Protein AF-B8CIL1-F1 (afdb_monomer_lite)

Radius of gyration: 18.98 Å; chains: 1; bounding box: 47×26×43 Å

Organism: Shewanella piezotolerans (strain WP3 / JCM 13877) (NCBI:txid225849)

Sequence (77 aa):
MTPIKHELSLRIIDEVKNNRRLLSDVARQYGLPTKAVYQLVSRSEQPESRFKILKLEIEQLRNRISKLSNEVCRICR

Foldseek 3Di:
DPDDDPVNLVVLLCCCPVVVDDLVVSCVVVVHDSVVSVVSNVVVVCVPVVVVVVVVVVVVVVVVVVVVVVVVVVVVD

Structure (mmCIF, N/CA/C/O backbone):
data_AF-B8CIL1-F1
#
_entry.id   AF-B8CIL1-F1
#
loop_
_atom_site.group_PDB
_atom_site.id
_atom_site.type_symbol
_atom_site.label_atom_id
_atom_site.label_alt_id
_atom_site.label_comp_id
_atom_site.label_asym_id
_atom_site.label_entity_id
_atom_site.label_seq_id
_atom_site.pdbx_PDB_ins_code
_atom_site.Cartn_x
_atom_site.Cartn_y
_atom_site.Cartn_z
_atom_site.occupancy
_atom_site.B_iso_or_equiv
_atom_site.auth_seq_id
_atom_site.auth_comp_id
_atom_site.auth_asym_id
_atom_site.auth_atom_id
_atom_site.pdbx_PDB_model_num
ATOM 1 N N . MET A 1 1 ? -5.430 -15.927 2.274 1.00 44.44 1 MET A N 1
ATOM 2 C CA . MET A 1 1 ? -5.756 -14.482 2.294 1.00 44.44 1 MET A CA 1
ATOM 3 C C . MET A 1 1 ? -5.794 -14.011 0.854 1.00 44.44 1 MET A C 1
ATOM 5 O O . MET A 1 1 ? -4.782 -14.126 0.178 1.00 44.44 1 MET A O 1
ATOM 9 N N . THR A 1 2 ? -6.953 -13.583 0.358 1.00 51.03 2 THR A N 1
ATOM 10 C CA . THR A 1 2 ? -7.082 -13.017 -0.990 1.00 51.03 2 THR A CA 1
ATOM 11 C C . THR A 1 2 ? -6.330 -11.684 -1.053 1.00 51.03 2 THR A C 1
ATOM 13 O O . THR A 1 2 ? -6.493 -10.858 -0.151 1.00 51.03 2 THR A O 1
ATOM 16 N N . PRO A 1 3 ? -5.472 -11.460 -2.062 1.00 60.78 3 PRO A N 1
ATOM 17 C CA . PRO A 1 3 ? -4.745 -10.207 -2.187 1.00 60.78 3 PRO A CA 1
ATOM 18 C C . PRO A 1 3 ? -5.729 -9.080 -2.515 1.00 60.78 3 PRO A C 1
ATOM 20 O O . PRO A 1 3 ? -6.366 -9.069 -3.568 1.00 60.78 3 PRO A O 1
ATOM 23 N N . ILE A 1 4 ? -5.871 -8.131 -1.589 1.00 68.38 4 ILE A N 1
ATOM 24 C CA . ILE A 1 4 ? -6.639 -6.908 -1.815 1.00 68.38 4 ILE A CA 1
ATOM 25 C C . ILE A 1 4 ? -5.873 -6.078 -2.849 1.00 68.38 4 ILE A C 1
ATOM 27 O O . ILE A 1 4 ? -4.700 -5.763 -2.647 1.00 68.38 4 ILE A O 1
ATOM 31 N N . LYS A 1 5 ? -6.525 -5.728 -3.963 1.00 81.75 5 LYS A N 1
ATOM 32 C CA . LYS A 1 5 ? -5.931 -4.872 -5.002 1.00 81.75 5 LYS A CA 1
ATOM 33 C C . LYS A 1 5 ? -5.421 -3.561 -4.386 1.00 81.75 5 LYS A C 1
ATOM 35 O O . LYS A 1 5 ? -6.052 -2.999 -3.487 1.00 81.75 5 LYS A O 1
ATOM 40 N N . HIS A 1 6 ? -4.288 -3.062 -4.881 1.00 76.00 6 HIS A N 1
ATOM 41 C CA . HIS A 1 6 ? -3.632 -1.872 -4.327 1.00 76.00 6 HIS A CA 1
ATOM 42 C C . HIS A 1 6 ? -4.553 -0.639 -4.327 1.00 76.00 6 HIS A C 1
ATOM 44 O O . HIS A 1 6 ? -4.664 0.044 -3.313 1.00 76.00 6 HIS A O 1
ATOM 50 N N . GLU A 1 7 ? -5.298 -0.416 -5.413 1.00 80.88 7 GLU A N 1
ATOM 51 C CA . GLU A 1 7 ? -6.283 0.672 -5.512 1.00 80.88 7 GLU A CA 1
ATOM 52 C C . GLU A 1 7 ? -7.387 0.578 -4.454 1.00 80.88 7 GLU A C 1
ATOM 54 O O . GLU A 1 7 ? -7.756 1.583 -3.848 1.00 80.88 7 GLU A O 1
ATOM 59 N N . LEU A 1 8 ? -7.891 -0.633 -4.189 1.00 86.81 8 LEU A N 1
ATOM 60 C CA . LEU A 1 8 ? -8.920 -0.850 -3.173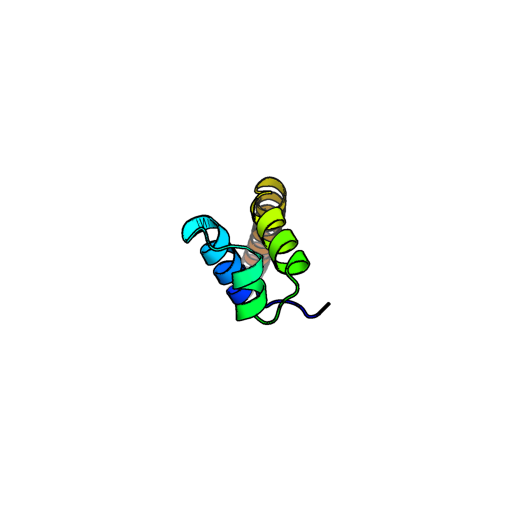 1.00 86.81 8 LEU A CA 1
ATOM 61 C C . LEU A 1 8 ? -8.372 -0.537 -1.776 1.00 86.81 8 LEU A C 1
ATOM 63 O O . LEU A 1 8 ? -9.050 0.079 -0.961 1.00 86.81 8 LEU A O 1
ATOM 67 N N . SER A 1 9 ? -7.116 -0.915 -1.526 1.00 86.81 9 SER A N 1
ATOM 68 C CA . SER A 1 9 ? -6.437 -0.620 -0.264 1.00 86.81 9 SER A CA 1
ATOM 69 C C . SER A 1 9 ? -6.340 0.886 -0.006 1.00 86.81 9 SER A C 1
ATOM 71 O O . SER A 1 9 ? -6.602 1.340 1.104 1.00 86.81 9 SER A O 1
ATOM 73 N N . LEU A 1 10 ? -6.000 1.673 -1.032 1.00 86.25 10 LEU A N 1
ATOM 74 C CA . LEU A 1 10 ? -5.906 3.130 -0.914 1.00 86.25 10 LEU A CA 1
ATOM 75 C C . LEU A 1 10 ? -7.265 3.767 -0.601 1.00 86.25 10 LEU A C 1
ATOM 77 O O . LEU A 1 10 ? -7.335 4.607 0.292 1.00 86.25 10 LEU A O 1
ATOM 81 N N . ARG A 1 11 ? -8.342 3.320 -1.263 1.00 91.62 11 ARG A N 1
ATOM 82 C CA . ARG A 1 11 ? -9.709 3.802 -0.992 1.00 91.62 11 ARG A CA 1
ATOM 83 C C . ARG A 1 11 ? -10.163 3.495 0.434 1.00 91.62 11 ARG A C 1
ATOM 85 O O . ARG A 1 11 ? -10.700 4.364 1.107 1.00 91.62 11 ARG A O 1
ATOM 92 N N . ILE A 1 12 ? -9.897 2.281 0.919 1.00 91.50 12 ILE A N 1
ATOM 93 C CA . ILE A 1 12 ? -10.234 1.876 2.291 1.00 91.50 12 ILE A CA 1
ATOM 94 C C . ILE A 1 12 ? -9.497 2.745 3.321 1.00 91.50 12 ILE A C 1
ATOM 96 O O . ILE A 1 12 ? -10.092 3.163 4.312 1.00 91.50 12 ILE A O 1
ATOM 100 N N . ILE A 1 13 ? -8.209 3.027 3.096 1.00 89.69 13 ILE A N 1
ATOM 101 C CA . ILE A 1 13 ? -7.413 3.885 3.987 1.00 89.69 13 ILE A CA 1
ATOM 102 C C . ILE A 1 13 ? -7.966 5.315 3.993 1.00 89.69 13 ILE A C 1
ATOM 104 O O . ILE A 1 13 ? -8.120 5.896 5.065 1.00 89.69 13 ILE A O 1
ATOM 108 N N . ASP A 1 14 ? -8.281 5.864 2.822 1.00 91.44 14 ASP A N 1
ATOM 109 C CA . ASP A 1 14 ? -8.836 7.211 2.670 1.00 91.44 14 ASP A CA 1
ATOM 110 C C . ASP A 1 14 ? -10.181 7.367 3.401 1.00 91.44 14 ASP A C 1
ATOM 112 O O . ASP A 1 14 ? -10.360 8.285 4.202 1.00 91.44 14 ASP A O 1
ATOM 116 N N . GLU A 1 15 ? -11.094 6.405 3.238 1.00 93.38 15 GLU A N 1
ATOM 117 C CA . GLU A 1 15 ? -12.395 6.431 3.910 1.00 93.38 15 GLU A CA 1
ATOM 118 C C . GLU A 1 15 ? -12.295 6.390 5.441 1.00 93.38 15 GLU A C 1
ATOM 120 O O . GLU A 1 15 ? -13.060 7.063 6.138 1.00 93.38 15 GLU A O 1
ATOM 125 N N . VAL A 1 16 ? -11.357 5.614 5.983 1.00 91.81 16 VAL A N 1
ATOM 126 C CA . VAL A 1 16 ? -11.175 5.516 7.436 1.00 91.81 16 VAL A CA 1
ATOM 127 C C . VAL A 1 16 ? -10.454 6.749 7.981 1.00 91.81 16 VAL A C 1
ATOM 129 O O . VAL A 1 16 ? -10.871 7.302 8.997 1.00 91.81 16 VAL A O 1
ATOM 132 N N . LYS A 1 17 ? -9.378 7.199 7.324 1.00 88.12 17 LYS A N 1
ATOM 133 C CA . LYS A 1 17 ? -8.500 8.249 7.863 1.00 88.12 17 LYS A CA 1
ATOM 134 C C . LYS A 1 17 ? -8.989 9.661 7.559 1.00 88.12 17 LYS A C 1
ATOM 136 O O . LYS A 1 17 ? -8.959 10.508 8.448 1.00 88.12 17 LYS A O 1
ATOM 141 N N . ASN A 1 18 ? -9.450 9.910 6.336 1.00 87.50 18 ASN A N 1
ATOM 142 C CA . ASN A 1 18 ? -9.838 11.247 5.885 1.00 87.50 18 ASN A CA 1
ATOM 143 C C . ASN A 1 18 ? -11.340 11.481 6.073 1.00 87.50 18 ASN A C 1
ATOM 145 O O . ASN A 1 18 ? -11.733 12.529 6.581 1.00 87.50 18 ASN A O 1
ATOM 149 N N . ASN A 1 19 ? -12.170 10.469 5.792 1.00 90.44 19 ASN A N 1
ATOM 150 C CA . ASN A 1 19 ? -13.628 10.575 5.959 1.00 90.44 19 ASN A CA 1
ATOM 151 C C . ASN A 1 19 ? -14.118 10.145 7.356 1.00 90.44 19 ASN A C 1
ATOM 153 O O . ASN A 1 19 ? -15.322 10.127 7.605 1.00 90.44 19 ASN A O 1
ATOM 157 N N . ARG A 1 20 ? -13.194 9.801 8.272 1.00 87.75 20 ARG A N 1
ATOM 158 C CA . ARG A 1 20 ? -13.449 9.403 9.674 1.00 87.75 20 ARG A CA 1
ATOM 159 C C . ARG A 1 20 ? -14.508 8.305 9.838 1.00 87.75 20 ARG A C 1
ATOM 161 O O . ARG A 1 20 ? -15.206 8.256 10.852 1.00 87.75 20 ARG A O 1
ATOM 168 N N . ARG A 1 21 ? -14.647 7.417 8.851 1.00 94.06 21 ARG A N 1
ATOM 169 C CA . ARG A 1 21 ? -15.613 6.316 8.918 1.00 94.06 21 ARG A CA 1
ATOM 170 C C . ARG A 1 21 ? -15.128 5.223 9.863 1.00 94.06 21 ARG A C 1
ATOM 172 O O . ARG A 1 21 ? -13.935 4.931 9.943 1.00 94.06 21 ARG A O 1
ATOM 179 N N . LEU A 1 22 ? -16.068 4.574 10.548 1.00 94.69 22 LEU A N 1
ATOM 180 C CA . LEU A 1 22 ? -15.757 3.452 11.429 1.00 94.69 22 LEU A CA 1
ATOM 181 C C . LEU A 1 22 ? -15.211 2.262 10.630 1.00 94.69 22 LEU A C 1
ATOM 183 O O . LEU A 1 22 ? -15.741 1.899 9.577 1.00 94.69 22 LEU A O 1
ATOM 187 N N . LEU A 1 23 ? -14.193 1.598 11.185 1.00 93.88 23 LEU A N 1
ATOM 188 C CA . LEU A 1 23 ? -13.566 0.409 10.593 1.00 93.88 23 LEU A CA 1
ATOM 189 C C . LEU A 1 23 ? -14.591 -0.687 10.264 1.00 93.88 23 LEU A C 1
ATOM 191 O O . LEU A 1 23 ? -14.479 -1.340 9.231 1.00 93.88 23 LEU A O 1
ATOM 195 N N . SER A 1 24 ? -15.586 -0.884 11.132 1.00 94.38 24 SER A N 1
ATOM 196 C CA . SER A 1 24 ? -16.665 -1.865 10.965 1.00 94.38 24 SER A CA 1
ATOM 197 C C . SER A 1 24 ? -17.585 -1.553 9.785 1.00 94.38 24 SER A C 1
ATOM 199 O O . SER A 1 24 ? -18.034 -2.469 9.097 1.00 94.38 24 SER A O 1
ATOM 201 N N . ASP A 1 25 ? -17.852 -0.274 9.524 1.00 94.94 25 ASP A N 1
ATOM 202 C CA . ASP A 1 25 ? -18.732 0.145 8.432 1.00 94.94 25 ASP A CA 1
ATOM 203 C C . ASP A 1 25 ? -18.046 -0.008 7.084 1.00 94.94 25 ASP A C 1
ATOM 205 O O . ASP A 1 25 ? -18.634 -0.546 6.146 1.00 94.94 25 ASP A O 1
ATOM 209 N N . VAL A 1 26 ? -16.775 0.387 7.016 1.00 94.88 26 VAL A N 1
ATOM 210 C CA . VAL A 1 26 ? -15.937 0.192 5.831 1.00 94.88 26 VAL A CA 1
ATOM 211 C C . VAL A 1 26 ? -15.743 -1.306 5.569 1.00 94.88 26 VAL A C 1
ATOM 213 O O . VAL A 1 26 ? -15.935 -1.773 4.452 1.00 94.88 26 VAL A O 1
ATOM 216 N N . ALA A 1 27 ? -15.468 -2.103 6.602 1.00 94.06 27 ALA A N 1
ATOM 217 C CA . ALA A 1 27 ? -15.358 -3.557 6.484 1.00 94.06 27 ALA A CA 1
ATOM 218 C C . ALA A 1 27 ? -16.615 -4.196 5.875 1.00 94.06 27 ALA A C 1
ATOM 220 O O . ALA A 1 27 ? -16.521 -4.952 4.907 1.00 94.06 27 ALA A O 1
ATOM 221 N N . ARG A 1 28 ? -17.795 -3.820 6.376 1.00 94.56 28 ARG A N 1
ATOM 222 C CA . ARG A 1 28 ? -19.087 -4.289 5.866 1.00 94.56 28 ARG A CA 1
ATOM 223 C C . ARG A 1 28 ? -19.344 -3.856 4.420 1.00 94.56 28 ARG A C 1
ATOM 225 O O . ARG A 1 28 ? -19.779 -4.684 3.628 1.00 94.56 28 ARG A O 1
ATOM 232 N N . GLN A 1 29 ? -19.040 -2.608 4.061 1.00 93.81 29 GLN A N 1
ATOM 233 C CA . GLN A 1 29 ? -19.217 -2.099 2.694 1.00 93.81 29 GLN A CA 1
ATOM 234 C C . GLN A 1 29 ? -18.361 -2.847 1.668 1.00 93.81 29 GLN A C 1
ATOM 236 O O . GLN A 1 29 ? -18.812 -3.102 0.556 1.00 93.81 29 GLN A O 1
ATOM 241 N N . TYR A 1 30 ? -17.130 -3.198 2.038 1.00 89.94 30 TYR A N 1
ATOM 242 C CA . TYR A 1 30 ? -16.184 -3.859 1.140 1.00 89.94 30 TYR A CA 1
ATOM 243 C C . TYR A 1 30 ? -16.196 -5.392 1.256 1.00 89.94 30 TYR A C 1
ATOM 245 O O . TYR A 1 30 ? -15.401 -6.055 0.591 1.00 89.94 30 TYR A O 1
ATOM 253 N N . GLY A 1 31 ? -17.075 -5.971 2.084 1.00 92.25 3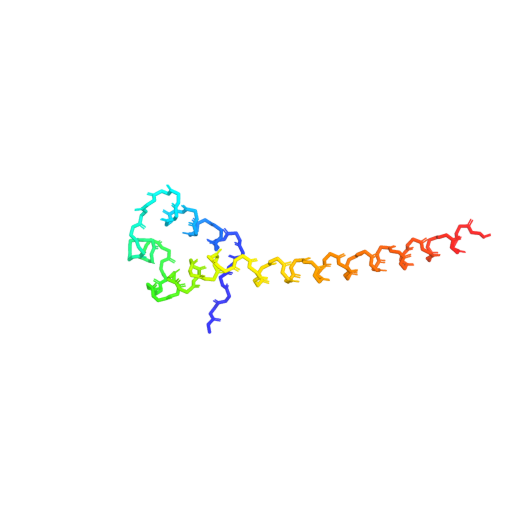1 GLY A N 1
ATOM 254 C CA . GLY A 1 31 ? -17.140 -7.420 2.304 1.00 92.25 31 GLY A CA 1
ATOM 255 C C . GLY A 1 31 ? -15.866 -7.995 2.934 1.00 92.25 31 GLY A C 1
ATOM 256 O O . GLY A 1 31 ? -15.499 -9.140 2.676 1.00 92.25 31 GLY A O 1
ATOM 257 N N . LEU A 1 32 ? -15.159 -7.191 3.731 1.00 91.81 32 LEU A N 1
ATOM 258 C CA . LEU A 1 32 ? -13.896 -7.553 4.364 1.00 91.81 32 LEU A CA 1
ATOM 259 C C . LEU A 1 32 ? -14.081 -7.773 5.869 1.00 91.81 32 LEU A C 1
ATOM 261 O O . LEU A 1 32 ? -14.918 -7.126 6.495 1.00 91.81 32 LEU A O 1
ATOM 265 N N . PRO A 1 33 ? -13.257 -8.621 6.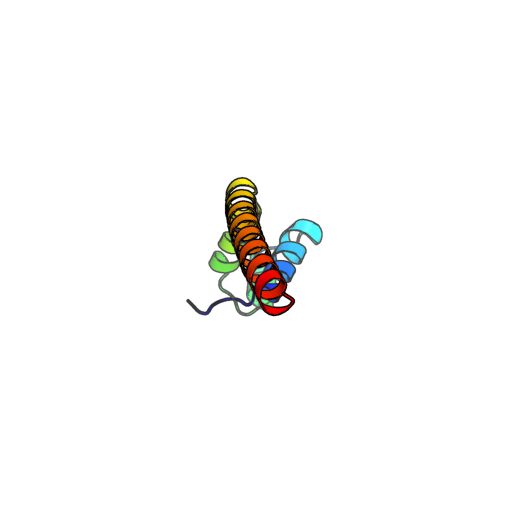505 1.00 92.50 33 PRO A N 1
ATOM 266 C CA . PRO A 1 33 ? -13.198 -8.674 7.958 1.00 92.50 33 PRO A CA 1
ATOM 267 C C . PRO A 1 33 ? -12.707 -7.338 8.527 1.00 92.50 33 PRO A C 1
ATOM 269 O O . PRO A 1 33 ? -11.703 -6.796 8.059 1.00 92.50 33 PRO A O 1
ATOM 272 N N . THR A 1 34 ? -13.316 -6.857 9.614 1.00 93.44 34 THR A N 1
ATOM 273 C CA . THR A 1 34 ? -12.880 -5.628 10.308 1.00 93.44 34 THR A CA 1
ATOM 274 C C . THR A 1 34 ? -11.403 -5.672 10.696 1.00 93.44 34 THR A C 1
ATOM 276 O O . THR A 1 34 ? -10.691 -4.680 10.566 1.00 93.44 34 THR A O 1
ATOM 279 N N . LYS A 1 35 ? -10.899 -6.854 11.079 1.00 92.00 35 LYS A N 1
ATOM 280 C CA . LYS A 1 35 ? -9.473 -7.084 11.359 1.00 92.00 35 LYS A CA 1
ATOM 281 C C . LYS A 1 35 ? -8.577 -6.808 10.147 1.00 92.00 35 LYS A C 1
ATOM 283 O O . LYS A 1 35 ? -7.483 -6.281 10.320 1.00 92.00 35 LYS A O 1
ATOM 288 N N . ALA A 1 36 ? -9.019 -7.151 8.936 1.00 90.44 36 ALA A N 1
ATOM 289 C CA . ALA A 1 36 ? -8.254 -6.900 7.718 1.00 90.44 36 ALA A CA 1
ATOM 290 C C . ALA A 1 36 ? -8.178 -5.397 7.418 1.00 90.44 36 ALA A C 1
ATOM 292 O O . ALA A 1 36 ? -7.096 -4.895 7.128 1.00 90.44 36 ALA A O 1
ATOM 293 N N . VAL A 1 37 ? -9.293 -4.675 7.573 1.00 92.06 37 VAL A N 1
ATOM 294 C CA . VAL A 1 37 ? -9.333 -3.209 7.434 1.00 92.06 37 VAL A CA 1
ATOM 295 C C . VAL A 1 37 ? -8.442 -2.537 8.482 1.00 92.06 37 VAL A C 1
ATOM 297 O O . VAL A 1 37 ? -7.628 -1.687 8.137 1.00 92.06 37 VAL A O 1
ATOM 300 N N . TYR A 1 38 ? -8.510 -2.978 9.741 1.00 92.25 38 TYR A N 1
ATOM 301 C CA . TYR A 1 38 ? -7.633 -2.490 10.808 1.00 92.25 38 TYR A CA 1
ATOM 302 C C . TYR A 1 38 ? -6.148 -2.686 10.476 1.00 92.25 38 TYR A C 1
ATOM 304 O O . TYR A 1 38 ? -5.369 -1.741 10.547 1.00 92.25 38 TYR A O 1
ATOM 312 N N . GLN A 1 39 ? -5.749 -3.894 10.063 1.00 88.94 39 GLN A N 1
ATOM 313 C CA . GLN A 1 39 ? -4.360 -4.176 9.687 1.00 88.94 39 GLN A CA 1
ATOM 314 C C . GLN A 1 39 ? -3.901 -3.327 8.499 1.00 88.94 39 GLN A C 1
ATOM 316 O O . GLN A 1 39 ? -2.748 -2.901 8.455 1.00 88.94 39 GLN A O 1
ATOM 321 N N . LEU A 1 40 ? -4.790 -3.080 7.539 1.00 88.19 40 LEU A N 1
ATOM 322 C CA . LEU A 1 40 ? -4.511 -2.259 6.370 1.00 88.19 40 LEU A CA 1
ATOM 323 C C . LEU A 1 40 ? -4.234 -0.798 6.759 1.00 88.19 40 LEU A C 1
ATOM 325 O O . LEU A 1 40 ? -3.224 -0.224 6.349 1.00 88.19 40 LEU A O 1
ATOM 329 N N . VAL A 1 41 ? -5.103 -0.223 7.591 1.00 88.44 41 VAL A N 1
ATOM 330 C CA . VAL A 1 41 ? -4.980 1.156 8.080 1.00 88.44 41 VAL A CA 1
ATOM 331 C C . VAL A 1 41 ? -3.765 1.291 8.998 1.00 88.44 41 VAL A C 1
ATOM 333 O O . VAL A 1 41 ? -2.950 2.186 8.793 1.00 88.44 41 VAL A O 1
ATOM 336 N N . SER A 1 42 ? -3.554 0.348 9.915 1.00 87.19 42 SER A N 1
ATOM 337 C CA . SER A 1 42 ? -2.395 0.334 10.815 1.00 87.19 42 SER A CA 1
ATOM 338 C C . SER A 1 42 ? -1.062 0.236 10.058 1.00 87.19 42 SER A C 1
ATOM 340 O O . SER A 1 42 ? -0.112 0.951 10.366 1.00 87.19 42 SER A O 1
ATOM 342 N N . ARG A 1 43 ? -0.980 -0.571 8.990 1.00 81.81 43 ARG A N 1
ATOM 343 C CA . ARG A 1 43 ? 0.213 -0.606 8.122 1.00 81.81 43 ARG A CA 1
ATOM 344 C C . ARG A 1 43 ? 0.428 0.704 7.367 1.00 81.81 43 ARG A C 1
ATOM 346 O O . ARG A 1 43 ? 1.571 1.071 7.112 1.00 81.81 43 ARG A O 1
ATOM 353 N N . SER A 1 44 ? -0.644 1.416 7.017 1.00 79.44 44 SER A N 1
ATOM 354 C CA . SER A 1 44 ? -0.543 2.744 6.398 1.00 79.44 44 SER A CA 1
ATOM 355 C C . SER A 1 44 ? 0.005 3.809 7.356 1.00 79.44 44 SER A C 1
ATOM 357 O O . SER A 1 44 ? 0.578 4.799 6.911 1.00 79.44 44 SER A O 1
ATOM 359 N N . GLU A 1 45 ? -0.146 3.597 8.665 1.00 75.69 45 GLU A N 1
ATOM 360 C CA . GLU A 1 45 ? 0.371 4.456 9.736 1.00 75.69 45 GLU A CA 1
ATOM 361 C C . GLU A 1 45 ? 1.827 4.175 10.095 1.00 75.69 45 GLU A C 1
ATOM 363 O O . GLU A 1 45 ? 2.388 4.886 10.922 1.00 75.69 45 GLU A O 1
ATOM 368 N N . GLN A 1 46 ? 2.462 3.187 9.458 1.00 70.19 46 GLN A N 1
ATOM 369 C CA . GLN A 1 46 ? 3.895 2.940 9.578 1.00 70.19 46 GLN A CA 1
ATOM 370 C C . GLN A 1 46 ? 4.641 3.491 8.351 1.00 70.19 46 GLN A C 1
ATOM 372 O O . GLN A 1 46 ? 5.024 2.720 7.459 1.00 70.19 46 GLN A O 1
ATOM 377 N N . PRO A 1 47 ? 4.867 4.821 8.281 1.00 60.47 47 PRO A N 1
ATOM 378 C CA . PRO A 1 47 ? 5.513 5.477 7.147 1.00 60.47 47 PRO A CA 1
ATOM 379 C C . PRO A 1 47 ? 6.929 4.949 6.903 1.00 60.47 47 PRO A C 1
ATOM 381 O O . PRO A 1 47 ? 7.365 4.876 5.756 1.00 60.47 47 PRO A O 1
ATOM 384 N N . GLU A 1 48 ? 7.627 4.498 7.946 1.00 60.59 48 GLU A N 1
ATOM 385 C CA . GLU A 1 48 ? 8.998 4.002 7.828 1.00 60.59 48 GLU A CA 1
ATOM 386 C C . GLU A 1 48 ? 9.119 2.726 6.991 1.00 60.59 48 GLU A C 1
ATOM 388 O O . GLU A 1 48 ? 10.082 2.585 6.238 1.00 60.59 48 GLU A O 1
ATOM 393 N N . SER A 1 49 ? 8.159 1.797 7.078 1.00 62.84 49 SER A N 1
ATOM 394 C CA . SER A 1 49 ? 8.238 0.550 6.303 1.00 62.84 49 SER A CA 1
ATOM 395 C C . SER A 1 49 ? 7.944 0.803 4.825 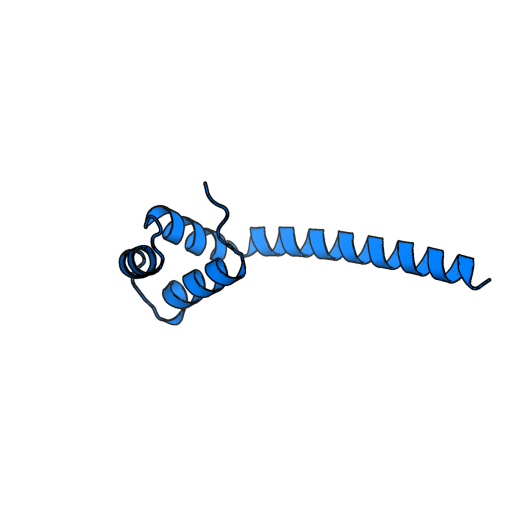1.00 62.84 49 SER A C 1
ATOM 397 O O . SER A 1 49 ? 8.675 0.331 3.955 1.00 62.84 49 SER A O 1
ATOM 399 N N . ARG A 1 50 ? 6.934 1.632 4.531 1.00 69.88 50 ARG A N 1
ATOM 400 C CA . ARG A 1 50 ? 6.550 1.982 3.161 1.00 69.88 50 ARG A CA 1
ATOM 401 C C . ARG A 1 50 ? 7.626 2.819 2.481 1.00 69.88 50 ARG A C 1
ATOM 403 O O . ARG A 1 50 ? 7.945 2.558 1.328 1.00 69.88 50 ARG A O 1
ATOM 410 N N . PHE A 1 51 ? 8.226 3.772 3.191 1.00 73.62 51 PHE A N 1
ATOM 411 C CA . PHE A 1 51 ? 9.322 4.575 2.655 1.00 73.62 51 PHE A CA 1
ATOM 412 C C . PHE A 1 51 ? 10.562 3.721 2.361 1.00 73.62 51 PHE A C 1
ATOM 414 O O . PHE A 1 51 ? 11.164 3.868 1.301 1.00 73.62 51 PHE A O 1
ATOM 421 N N . LYS A 1 52 ? 10.915 2.776 3.247 1.00 73.12 52 LYS A N 1
ATOM 422 C CA . LYS A 1 52 ? 12.019 1.826 3.017 1.00 73.12 52 LYS A CA 1
ATOM 423 C C . LYS A 1 52 ? 11.766 0.929 1.801 1.00 73.12 52 LYS A C 1
ATOM 425 O O . LYS A 1 52 ? 12.669 0.772 0.983 1.00 73.12 52 LYS A O 1
ATOM 430 N N . ILE A 1 53 ? 10.550 0.395 1.656 1.00 77.00 53 ILE A N 1
ATOM 431 C CA . ILE A 1 53 ? 10.164 -0.443 0.508 1.00 77.00 53 ILE A CA 1
ATOM 432 C C . ILE A 1 53 ? 10.224 0.366 -0.794 1.00 77.00 53 ILE A C 1
ATOM 434 O O . ILE A 1 53 ? 10.893 -0.046 -1.736 1.00 77.00 53 ILE A O 1
ATOM 438 N N . LEU A 1 54 ? 9.606 1.551 -0.825 1.00 80.44 54 LEU A N 1
ATOM 439 C CA . LEU A 1 54 ? 9.599 2.412 -2.011 1.00 80.44 54 LEU A CA 1
ATOM 440 C C . LEU A 1 54 ? 11.010 2.878 -2.391 1.00 80.44 54 LEU A C 1
ATOM 442 O O . LEU A 1 54 ? 11.347 2.916 -3.570 1.00 80.44 54 LEU A O 1
ATOM 446 N N . LYS A 1 55 ? 11.864 3.194 -1.411 1.00 81.69 55 LYS A N 1
ATOM 447 C CA . LYS A 1 55 ? 13.263 3.570 -1.658 1.00 81.69 55 LYS A CA 1
ATOM 448 C C . LYS A 1 55 ? 14.047 2.430 -2.315 1.00 81.69 55 LYS A C 1
ATOM 450 O O . LYS A 1 55 ? 14.786 2.680 -3.264 1.00 81.69 55 LYS A O 1
ATOM 455 N N . LEU A 1 56 ? 13.863 1.197 -1.838 1.00 82.69 56 LEU A N 1
ATOM 456 C CA . LEU A 1 56 ? 14.484 0.007 -2.425 1.00 82.69 56 LEU A CA 1
ATOM 457 C C . LEU A 1 56 ? 14.009 -0.215 -3.871 1.00 82.69 56 LEU A C 1
ATOM 459 O O . LEU A 1 56 ? 14.814 -0.481 -4.760 1.00 82.69 56 LEU A O 1
ATOM 463 N N . GLU A 1 57 ? 12.708 -0.070 -4.115 1.00 90.88 57 GLU A N 1
ATOM 464 C CA . GLU A 1 57 ? 12.107 -0.252 -5.437 1.00 90.88 57 GLU A CA 1
ATOM 465 C C . GLU A 1 57 ? 12.589 0.819 -6.434 1.00 90.88 57 GLU A C 1
ATOM 467 O O . GLU A 1 57 ? 12.951 0.501 -7.568 1.00 90.88 57 GLU A O 1
ATOM 472 N N . ILE A 1 58 ? 12.719 2.076 -5.990 1.00 94.88 58 ILE A N 1
ATOM 473 C CA . ILE A 1 58 ? 13.308 3.170 -6.779 1.00 94.88 58 ILE A CA 1
ATOM 474 C C . ILE A 1 58 ? 14.764 2.865 -7.156 1.00 94.88 58 ILE A C 1
ATOM 476 O O . ILE A 1 58 ? 15.151 3.076 -8.306 1.00 94.88 58 ILE A O 1
ATOM 480 N N . GLU A 1 59 ? 15.579 2.363 -6.226 1.00 93.38 59 GLU A N 1
ATOM 481 C CA . GLU A 1 59 ? 16.971 1.979 -6.509 1.00 93.38 59 GLU A CA 1
ATOM 482 C C . GLU A 1 59 ? 17.058 0.854 -7.547 1.00 93.38 59 GLU A C 1
ATOM 484 O O . GLU A 1 59 ? 17.845 0.927 -8.495 1.00 93.38 59 GLU A O 1
ATOM 489 N N . GLN A 1 60 ? 16.211 -0.169 -7.417 1.00 93.75 60 GLN A N 1
ATOM 490 C CA . GLN A 1 60 ? 16.157 -1.271 -8.377 1.00 93.75 60 GLN A CA 1
ATOM 491 C C . GLN A 1 60 ? 15.748 -0.791 -9.773 1.00 93.75 60 GLN A C 1
ATOM 493 O O . GLN A 1 60 ? 16.360 -1.187 -10.770 1.00 93.75 60 GLN A O 1
ATOM 498 N N . LEU A 1 61 ? 14.747 0.088 -9.857 1.00 96.94 61 LEU A N 1
ATOM 499 C CA . LEU A 1 61 ? 14.306 0.675 -11.121 1.00 96.94 61 LEU A CA 1
ATOM 500 C C . LEU A 1 61 ? 15.392 1.554 -11.750 1.00 96.94 61 LEU A C 1
ATOM 502 O O . LEU A 1 61 ? 15.665 1.413 -12.941 1.00 96.94 61 LEU A O 1
ATOM 506 N N . ARG A 1 62 ? 16.080 2.388 -10.960 1.00 96.00 62 ARG A N 1
ATOM 507 C CA . ARG A 1 62 ? 17.224 3.194 -11.427 1.00 96.00 62 ARG A CA 1
ATOM 508 C C . ARG A 1 62 ? 18.334 2.327 -12.013 1.00 96.00 62 ARG A C 1
ATOM 510 O O . ARG A 1 62 ? 18.837 2.628 -13.094 1.00 96.00 62 ARG A O 1
ATOM 517 N N . ASN A 1 63 ? 18.668 1.221 -11.351 1.00 95.50 63 ASN A N 1
ATOM 518 C CA . ASN A 1 63 ? 19.665 0.279 -11.856 1.00 95.50 63 ASN A CA 1
ATOM 519 C C . ASN A 1 63 ? 19.237 -0.380 -13.171 1.00 95.50 63 ASN A C 1
ATOM 521 O O . ASN A 1 63 ? 20.059 -0.534 -14.073 1.00 95.50 63 ASN A O 1
ATOM 525 N N . ARG A 1 64 ? 17.958 -0.750 -13.311 1.00 96.44 64 ARG A N 1
ATOM 526 C CA . ARG A 1 64 ? 17.433 -1.308 -14.567 1.00 96.44 64 ARG A CA 1
ATOM 527 C C . ARG A 1 64 ? 17.481 -0.290 -15.701 1.00 96.44 64 ARG A C 1
ATOM 529 O O . ARG A 1 64 ? 17.937 -0.643 -16.782 1.00 96.44 64 ARG A O 1
ATOM 536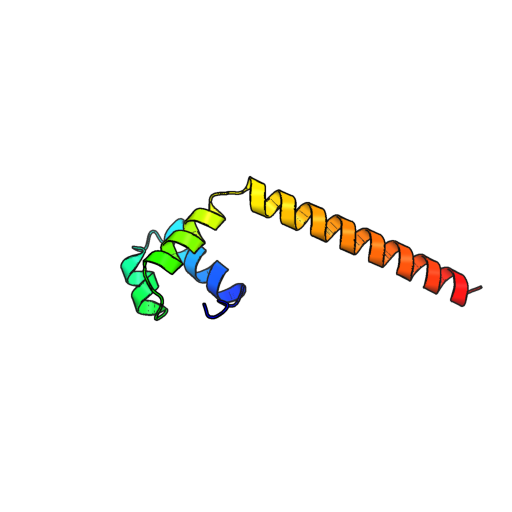 N N . ILE A 1 65 ? 17.079 0.956 -15.446 1.00 97.25 65 ILE A N 1
ATOM 537 C CA . ILE A 1 65 ? 17.163 2.045 -16.429 1.00 97.25 65 ILE A CA 1
ATOM 538 C C . ILE A 1 65 ? 18.613 2.241 -16.872 1.00 97.25 65 ILE A C 1
ATOM 540 O O . ILE A 1 65 ? 18.881 2.216 -18.064 1.00 97.25 65 ILE A O 1
ATOM 544 N N . SER A 1 66 ? 19.557 2.340 -15.932 1.00 95.75 66 SER A N 1
ATOM 545 C CA . SER A 1 66 ? 20.982 2.503 -16.250 1.00 95.75 66 SER A CA 1
ATOM 546 C C . SER A 1 66 ? 21.526 1.366 -17.126 1.00 95.75 66 SER A C 1
ATOM 548 O O . SER A 1 66 ? 22.205 1.613 -18.124 1.00 95.75 66 SER A O 1
ATOM 550 N N . LYS A 1 67 ? 21.184 0.109 -16.812 1.00 94.69 67 LYS A N 1
ATOM 551 C CA . LYS A 1 67 ? 21.577 -1.050 -17.631 1.00 94.69 67 LYS A CA 1
ATOM 552 C C . LYS A 1 67 ? 21.001 -0.979 -19.043 1.00 94.69 67 LYS A C 1
ATOM 554 O O . LYS A 1 67 ? 21.757 -1.104 -20.000 1.00 94.69 67 LYS A O 1
ATOM 559 N N . LEU A 1 68 ? 19.701 -0.717 -19.164 1.00 95.75 68 LEU A N 1
ATOM 560 C CA . LEU A 1 68 ? 19.029 -0.603 -20.459 1.00 95.75 68 LEU A CA 1
ATOM 561 C C . LEU A 1 68 ? 19.586 0.563 -21.285 1.00 95.75 68 LEU A C 1
ATOM 563 O O . LEU A 1 68 ? 19.846 0.403 -22.472 1.00 95.75 68 LEU A O 1
ATOM 567 N N . SER A 1 69 ? 19.842 1.717 -20.665 1.00 94.25 69 SER A N 1
ATOM 568 C CA . SER A 1 69 ? 20.465 2.861 -21.337 1.00 94.25 69 SER A CA 1
ATOM 569 C C . SER A 1 69 ? 21.852 2.516 -21.875 1.00 94.25 69 SER A C 1
ATOM 571 O O . SER A 1 69 ? 22.172 2.883 -23.001 1.00 94.25 69 SER A O 1
ATOM 573 N N . ASN A 1 70 ? 22.659 1.776 -21.112 1.00 91.62 70 ASN A 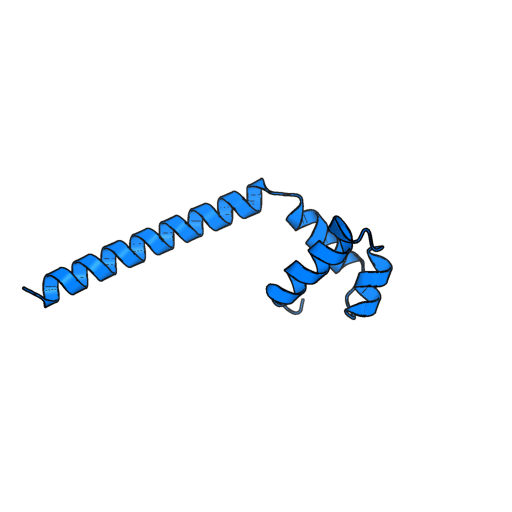N 1
ATOM 574 C CA . ASN A 1 70 ? 23.972 1.318 -21.566 1.00 91.62 70 ASN A CA 1
ATOM 575 C C . ASN A 1 70 ? 23.879 0.311 -22.720 1.00 91.62 70 ASN A C 1
ATOM 577 O O . ASN A 1 70 ? 24.703 0.363 -23.630 1.00 91.62 70 ASN A O 1
ATOM 581 N N . GLU A 1 71 ? 22.894 -0.587 -22.706 1.00 93.00 71 GLU A N 1
ATOM 582 C CA . GLU A 1 71 ? 22.647 -1.516 -23.816 1.00 93.00 71 GLU A CA 1
ATOM 583 C C . GLU A 1 71 ? 22.235 -0.775 -25.089 1.00 93.00 71 GLU A C 1
ATOM 585 O O . GLU A 1 71 ? 22.834 -1.002 -26.137 1.00 93.00 71 GLU A O 1
ATOM 590 N N . VAL A 1 72 ? 21.306 0.180 -24.999 1.00 92.12 72 VAL A N 1
ATOM 591 C CA . VAL A 1 72 ? 20.919 1.027 -26.141 1.00 92.12 72 VAL A CA 1
ATOM 592 C C . VAL A 1 72 ? 22.126 1.796 -26.682 1.00 92.12 72 VAL A C 1
ATOM 594 O O . VAL A 1 72 ? 22.367 1.798 -27.885 1.00 92.12 72 VAL A O 1
ATOM 597 N N . CYS A 1 73 ? 22.940 2.390 -25.805 1.00 88.12 73 CYS A N 1
ATOM 598 C CA . CYS A 1 73 ? 24.149 3.116 -26.207 1.00 88.12 73 CYS A CA 1
ATOM 599 C C . CYS A 1 73 ? 25.177 2.221 -26.921 1.00 88.12 73 CYS A C 1
ATOM 601 O O . CYS A 1 73 ? 25.929 2.701 -27.764 1.00 88.12 73 CYS A O 1
ATOM 603 N N . ARG A 1 74 ? 25.225 0.926 -26.583 1.00 85.25 74 ARG A N 1
ATOM 604 C CA . ARG A 1 74 ? 26.073 -0.063 -27.264 1.00 85.25 74 ARG A CA 1
ATOM 605 C C . ARG A 1 74 ? 25.519 -0.480 -28.622 1.00 85.25 74 ARG A C 1
ATOM 607 O O . ARG A 1 74 ? 26.317 -0.755 -29.501 1.00 85.25 74 ARG A O 1
ATOM 614 N N . ILE A 1 75 ? 24.198 -0.538 -28.780 1.00 86.00 75 ILE A N 1
ATOM 615 C CA . ILE A 1 75 ? 23.539 -0.902 -30.046 1.00 86.00 75 ILE A CA 1
ATOM 616 C C . ILE A 1 75 ? 23.603 0.251 -31.061 1.00 86.00 75 ILE A C 1
ATOM 618 O O . ILE A 1 75 ? 23.664 0.008 -32.259 1.00 86.00 75 ILE A O 1
ATOM 622 N N . CYS A 1 76 ? 23.589 1.502 -30.594 1.00 69.25 76 CYS A N 1
ATOM 623 C CA . CYS A 1 76 ? 23.678 2.688 -31.451 1.00 69.25 76 CYS A CA 1
ATOM 624 C C . CYS A 1 76 ? 25.117 3.076 -31.861 1.00 69.25 76 CYS A C 1
ATOM 626 O O . CYS A 1 76 ? 25.285 4.108 -32.512 1.00 69.25 76 CYS A O 1
ATOM 628 N N . ARG A 1 77 ? 26.139 2.312 -31.449 1.00 54.47 77 ARG A N 1
ATOM 629 C CA . ARG A 1 77 ? 27.523 2.422 -31.946 1.00 54.47 77 ARG A CA 1
ATOM 630 C C . ARG A 1 77 ? 27.771 1.384 -33.026 1.00 54.47 77 ARG A C 1
ATOM 632 O O . ARG A 1 77 ? 28.522 1.729 -33.960 1.00 54.47 77 ARG A O 1
#

Secondary structure (DSSP, 8-state):
-----HHHHHHHHHHHHTS---HHHHHHHTT--HHHHHHHHHHHT-HHHHHHHHHHHHHHHHHHHHHHHHHHHHHT-

pLDDT: mean 85.45, std 11.78, range [44.44, 97.25]